Protein AF-A0A946MD04-F1 (afdb_monomer_lite)

pLDDT: mean 77.01, std 16.67, range [35.53, 94.94]

Structure (mmCIF, N/CA/C/O backbone):
data_AF-A0A946MD04-F1
#
_entry.id   AF-A0A946MD04-F1
#
loop_
_atom_site.group_PDB
_atom_site.id
_atom_site.type_symbol
_atom_site.label_atom_id
_atom_site.label_alt_id
_atom_site.label_comp_id
_atom_site.label_asym_id
_atom_site.label_entity_id
_atom_site.label_seq_id
_atom_site.pdbx_PDB_ins_code
_atom_site.Cartn_x
_atom_site.Cartn_y
_atom_site.Cartn_z
_atom_site.occupancy
_atom_site.B_iso_or_equiv
_atom_site.auth_seq_id
_atom_site.auth_comp_id
_atom_site.auth_asym_id
_atom_site.auth_atom_id
_atom_site.pdbx_PDB_model_num
ATOM 1 N N . MET A 1 1 ? -9.781 4.829 -4.320 1.00 91.50 1 MET A N 1
ATOM 2 C CA . MET A 1 1 ? -8.552 4.017 -4.472 1.00 91.50 1 MET A CA 1
ATOM 3 C C . MET A 1 1 ? -7.367 4.916 -4.214 1.00 91.50 1 MET A C 1
ATOM 5 O O . MET A 1 1 ? -7.350 6.027 -4.732 1.00 91.50 1 MET A O 1
ATOM 9 N N . PHE A 1 2 ? -6.406 4.435 -3.431 1.00 93.88 2 PHE A N 1
ATOM 10 C CA . PHE A 1 2 ? -5.186 5.166 -3.114 1.00 93.88 2 PHE A CA 1
ATOM 11 C C . PHE A 1 2 ? -3.958 4.388 -3.583 1.00 93.88 2 PHE A C 1
ATOM 13 O O . PHE A 1 2 ? -3.927 3.159 -3.481 1.00 93.88 2 PHE A O 1
ATOM 20 N N . ILE A 1 3 ? -2.946 5.105 -4.059 1.00 93.31 3 ILE A N 1
ATOM 21 C CA . ILE A 1 3 ? -1.605 4.582 -4.327 1.00 93.31 3 ILE A CA 1
ATOM 22 C C . ILE A 1 3 ? -0.626 5.443 -3.543 1.00 93.31 3 ILE A C 1
ATOM 24 O O . ILE A 1 3 ? -0.678 6.661 -3.644 1.00 93.31 3 ILE A O 1
ATOM 28 N N . ASP A 1 4 ? 0.236 4.818 -2.744 1.00 92.75 4 ASP A N 1
ATOM 29 C CA . ASP A 1 4 ? 1.242 5.503 -1.921 1.00 92.75 4 ASP A CA 1
ATOM 30 C C . ASP A 1 4 ? 0.645 6.643 -1.070 1.00 92.75 4 ASP A C 1
ATOM 32 O O . ASP A 1 4 ? 1.212 7.720 -0.947 1.00 92.75 4 ASP A O 1
ATOM 36 N N . ASP A 1 5 ? -0.532 6.385 -0.487 1.00 93.19 5 ASP A N 1
ATOM 37 C CA . ASP A 1 5 ? -1.333 7.334 0.311 1.00 93.19 5 ASP A CA 1
ATOM 38 C C . ASP A 1 5 ? -1.931 8.523 -0.461 1.00 93.19 5 ASP A C 1
ATOM 40 O O . ASP A 1 5 ? -2.598 9.365 0.137 1.00 93.19 5 ASP A O 1
ATOM 44 N N . GLN A 1 6 ? -1.791 8.557 -1.786 1.00 93.56 6 GLN A N 1
ATOM 45 C CA . GLN A 1 6 ? -2.436 9.538 -2.651 1.00 93.56 6 GLN A CA 1
ATOM 46 C C . GLN A 1 6 ? -3.729 8.985 -3.257 1.00 93.56 6 GLN A C 1
ATOM 48 O O . GLN A 1 6 ? -3.761 7.858 -3.753 1.00 93.56 6 GLN A O 1
ATOM 53 N N . GLU A 1 7 ? -4.803 9.779 -3.239 1.00 94.38 7 GLU A N 1
ATOM 54 C CA . GLU A 1 7 ? -6.069 9.422 -3.882 1.00 94.38 7 GLU A CA 1
ATOM 55 C C . GLU A 1 7 ? -5.938 9.473 -5.408 1.00 94.38 7 GLU A C 1
ATOM 57 O O . GLU A 1 7 ? -5.517 10.480 -5.972 1.00 94.38 7 GLU A O 1
ATOM 62 N N . ILE A 1 8 ? -6.304 8.373 -6.066 1.00 93.88 8 ILE A N 1
ATOM 63 C CA . ILE A 1 8 ? -6.261 8.243 -7.529 1.00 93.88 8 ILE A CA 1
ATOM 64 C C . ILE A 1 8 ? -7.665 8.329 -8.134 1.00 93.88 8 ILE A C 1
ATOM 66 O O . ILE A 1 8 ? -7.841 8.928 -9.188 1.00 93.88 8 ILE A O 1
ATOM 70 N N . GLY A 1 9 ? -8.670 7.727 -7.484 1.00 93.44 9 GLY A N 1
ATOM 71 C CA . GLY A 1 9 ? -10.058 7.753 -7.960 1.00 93.44 9 GLY A CA 1
ATOM 72 C C . GLY A 1 9 ? -10.855 6.478 -7.677 1.00 93.44 9 GLY A C 1
ATOM 73 O O . GLY A 1 9 ? -10.540 5.715 -6.757 1.00 93.44 9 GLY A O 1
ATOM 74 N N . VAL A 1 10 ? -11.908 6.248 -8.465 1.00 94.12 10 VAL A N 1
ATOM 75 C CA . VAL A 1 10 ? -12.820 5.094 -8.352 1.00 94.12 10 VAL A CA 1
ATOM 76 C C . VAL A 1 10 ? -12.459 4.034 -9.393 1.00 94.12 10 VAL A C 1
ATOM 78 O O . VAL A 1 10 ? -12.218 4.357 -10.547 1.00 94.12 10 VAL A O 1
ATOM 81 N N . THR A 1 11 ? -12.417 2.764 -8.991 1.00 91.69 11 THR A N 1
ATOM 82 C CA . THR A 1 11 ? -12.129 1.633 -9.890 1.00 91.69 11 THR A CA 1
ATOM 83 C C . THR A 1 11 ? -13.293 1.349 -10.856 1.00 91.69 11 THR A C 1
ATOM 85 O O . THR A 1 11 ? -14.438 1.393 -10.397 1.00 91.69 11 THR A O 1
ATOM 88 N N . PRO A 1 12 ? -13.039 0.939 -12.116 1.00 94.31 12 PRO A N 1
ATOM 89 C CA . PRO A 1 12 ? -11.724 0.737 -12.733 1.00 94.31 12 PRO A CA 1
ATOM 90 C C . PRO A 1 12 ? -11.011 2.068 -13.013 1.00 94.31 12 PRO A C 1
ATOM 92 O O . PRO A 1 12 ? -11.621 3.011 -13.502 1.00 94.31 12 PRO A O 1
ATOM 95 N N . VAL A 1 13 ? -9.717 2.139 -12.690 1.00 92.81 13 VAL A N 1
ATOM 96 C CA . VAL A 1 13 ? -8.891 3.338 -12.892 1.00 92.81 13 VAL A CA 1
ATOM 97 C C . VAL A 1 13 ? -7.507 2.942 -13.384 1.00 92.81 13 VAL A C 1
ATOM 99 O O . VAL A 1 13 ? -6.940 1.951 -12.921 1.00 92.81 13 VAL A O 1
ATOM 102 N N . SER A 1 14 ? -6.967 3.741 -14.298 1.00 92.19 14 SER A N 1
ATOM 103 C CA . SER A 1 14 ? -5.620 3.592 -14.842 1.00 92.19 14 SER A CA 1
ATOM 104 C C . SER A 1 14 ? -4.790 4.805 -14.445 1.00 92.19 14 SER A C 1
ATOM 106 O O . SER A 1 14 ? -5.274 5.933 -14.499 1.00 92.19 14 SER A O 1
ATOM 108 N N . THR A 1 15 ? -3.540 4.584 -14.048 1.00 90.25 15 THR A N 1
ATOM 109 C CA . THR A 1 15 ? -2.603 5.669 -13.747 1.00 90.25 15 THR A CA 1
ATOM 110 C C . THR A 1 15 ? -1.212 5.327 -14.257 1.00 90.25 15 THR A C 1
ATOM 112 O O . THR A 1 15 ? -0.786 4.171 -14.204 1.00 90.25 15 THR A O 1
ATOM 115 N N . SER A 1 16 ? -0.512 6.333 -14.771 1.00 89.38 16 SER A N 1
ATOM 116 C CA . SER A 1 16 ? 0.871 6.203 -15.219 1.00 89.38 16 SER A CA 1
ATOM 117 C C . SER A 1 16 ? 1.825 6.178 -14.027 1.00 89.38 16 SER A C 1
ATOM 119 O O . SER A 1 16 ? 1.646 6.925 -13.065 1.00 89.38 16 SER A O 1
ATOM 121 N N . PHE A 1 17 ? 2.892 5.389 -14.119 1.00 83.31 17 PHE A N 1
ATOM 122 C CA . PHE A 1 17 ? 4.006 5.425 -13.177 1.00 83.31 17 PHE A CA 1
ATOM 123 C C . PHE A 1 17 ? 5.322 5.551 -13.948 1.00 83.31 17 PHE A C 1
ATOM 125 O O . PHE A 1 17 ? 5.456 5.013 -15.041 1.00 83.31 17 PHE A O 1
ATOM 132 N N . ILE A 1 18 ? 6.288 6.271 -13.375 1.00 82.19 18 ILE A N 1
ATOM 133 C CA . ILE A 1 18 ? 7.617 6.461 -13.982 1.00 82.19 18 ILE A CA 1
ATOM 134 C C . ILE A 1 18 ? 8.617 5.464 -13.389 1.00 82.19 18 ILE A C 1
ATOM 136 O O . ILE A 1 18 ? 9.387 4.835 -14.104 1.00 82.19 18 ILE A O 1
ATOM 140 N N . TYR A 1 19 ? 8.591 5.297 -12.066 1.00 83.19 19 TYR A N 1
ATOM 141 C CA . TYR A 1 19 ? 9.578 4.491 -11.352 1.00 83.19 19 TYR A CA 1
ATOM 142 C C . TYR A 1 19 ? 9.042 3.110 -10.984 1.00 83.19 19 TYR A C 1
ATOM 144 O O . TYR A 1 19 ? 8.006 2.999 -10.311 1.00 83.19 19 TYR A O 1
ATOM 152 N N . TYR A 1 20 ? 9.805 2.088 -11.379 1.00 87.81 20 TYR A N 1
ATOM 153 C CA . TYR A 1 20 ? 9.663 0.705 -10.933 1.00 87.81 20 TYR A CA 1
ATOM 154 C C . TYR A 1 20 ? 9.979 0.571 -9.442 1.00 87.81 20 TYR A C 1
ATOM 156 O O . TYR A 1 20 ? 10.793 1.307 -8.888 1.00 87.81 20 TYR A O 1
ATOM 164 N N . GLY A 1 21 ? 9.327 -0.384 -8.784 1.00 90.38 21 GLY A N 1
A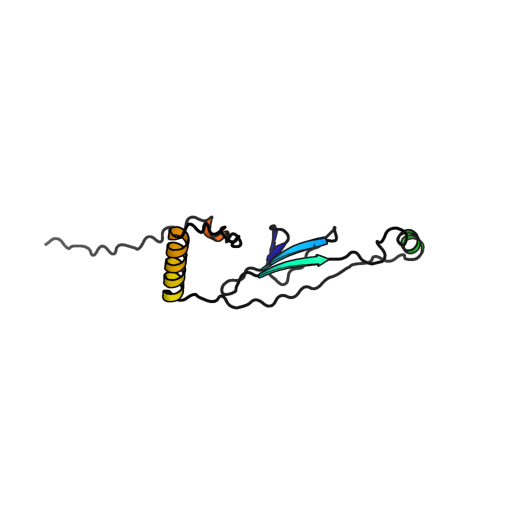TOM 165 C CA . GLY A 1 21 ? 9.457 -0.591 -7.347 1.00 90.38 21 GLY A CA 1
ATOM 166 C C . GLY A 1 21 ? 8.184 -1.123 -6.703 1.00 90.38 21 GLY A C 1
ATOM 167 O O . GLY A 1 21 ? 7.237 -1.534 -7.377 1.00 90.38 21 GLY A O 1
ATOM 168 N N . THR A 1 22 ? 8.175 -1.138 -5.374 1.00 93.75 22 THR A N 1
ATOM 169 C CA . THR A 1 22 ? 7.020 -1.566 -4.579 1.00 93.75 22 THR A CA 1
ATOM 170 C C . THR A 1 22 ? 6.115 -0.380 -4.289 1.00 93.75 22 THR A C 1
ATOM 172 O O . THR A 1 22 ? 6.554 0.604 -3.705 1.00 93.75 22 THR A O 1
ATOM 175 N N . ARG A 1 23 ? 4.846 -0.496 -4.677 1.00 93.00 23 ARG A N 1
ATOM 176 C CA . ARG A 1 23 ? 3.803 0.511 -4.473 1.00 93.00 23 ARG A CA 1
ATOM 177 C C . ARG A 1 23 ? 2.773 -0.004 -3.480 1.00 93.00 23 ARG A C 1
ATOM 179 O O . ARG A 1 23 ? 2.412 -1.185 -3.515 1.00 93.00 23 ARG A O 1
ATOM 186 N N . LYS A 1 24 ? 2.277 0.876 -2.614 1.00 94.25 24 LYS A N 1
ATOM 187 C CA . LYS A 1 24 ? 1.201 0.564 -1.670 1.00 94.25 24 LYS A CA 1
ATOM 188 C C . LYS A 1 24 ? -0.140 0.915 -2.295 1.00 94.25 24 LYS A C 1
ATOM 190 O O . LYS A 1 24 ? -0.467 2.086 -2.435 1.00 94.25 24 LYS A O 1
ATOM 195 N N . ILE A 1 25 ? -0.931 -0.097 -2.621 1.00 94.31 25 ILE A N 1
ATOM 196 C CA . ILE A 1 25 ? -2.264 0.060 -3.201 1.00 94.31 25 ILE A CA 1
ATOM 197 C C . ILE A 1 25 ? -3.299 -0.157 -2.098 1.00 94.31 25 ILE A C 1
ATOM 199 O O . ILE A 1 25 ? -3.261 -1.176 -1.409 1.00 94.31 25 ILE A O 1
ATOM 203 N N . GLN A 1 26 ? -4.217 0.794 -1.928 1.00 94.94 26 GLN A N 1
ATOM 204 C CA . GLN A 1 26 ? -5.305 0.707 -0.954 1.00 94.94 26 GLN A CA 1
ATOM 205 C C . GLN A 1 26 ? -6.661 0.875 -1.640 1.00 94.94 26 GLN A C 1
ATOM 207 O O . GLN A 1 26 ? -6.911 1.854 -2.353 1.00 94.94 26 GLN A O 1
ATOM 212 N N . LEU A 1 27 ? -7.559 -0.075 -1.395 1.00 94.50 27 LEU A N 1
ATOM 213 C CA . LEU A 1 27 ? -8.934 -0.051 -1.874 1.00 94.50 27 LEU A CA 1
ATOM 214 C C . LEU A 1 27 ? -9.880 0.093 -0.689 1.00 94.50 27 LEU A C 1
ATOM 216 O O . LEU A 1 27 ? -9.823 -0.678 0.267 1.00 94.50 27 LEU A O 1
ATOM 220 N N . VAL A 1 28 ? -10.766 1.080 -0.790 1.00 93.62 28 VAL A N 1
ATOM 221 C CA . VAL A 1 28 ? -11.808 1.372 0.192 1.00 93.62 28 VAL A CA 1
ATOM 222 C C . VAL A 1 28 ? -13.138 1.339 -0.544 1.00 93.62 28 VAL A C 1
ATOM 224 O O . VAL A 1 28 ? -13.282 1.982 -1.585 1.00 93.62 28 VAL A O 1
ATOM 227 N N . LYS A 1 29 ? -14.086 0.567 -0.017 1.00 92.25 29 LYS A N 1
ATOM 228 C CA . LYS A 1 29 ? -15.454 0.471 -0.522 1.00 92.25 29 LYS A CA 1
ATOM 229 C C . LYS A 1 29 ? -16.399 0.236 0.651 1.00 92.25 29 LYS A C 1
ATOM 231 O O . LYS A 1 29 ? -16.125 -0.611 1.499 1.00 92.25 29 LYS A O 1
ATOM 236 N N . ASP A 1 30 ? -17.516 0.951 0.674 1.00 90.62 30 ASP A N 1
ATOM 237 C CA . ASP A 1 30 ? -18.513 0.809 1.733 1.00 90.62 30 ASP A CA 1
ATOM 238 C C . ASP A 1 30 ? -19.097 -0.607 1.781 1.00 90.62 30 ASP A C 1
ATOM 240 O O . ASP A 1 30 ? -19.420 -1.201 0.751 1.00 90.62 30 ASP A O 1
ATOM 244 N N . GLY A 1 31 ? -19.217 -1.155 2.993 1.00 90.38 31 GLY A N 1
ATOM 245 C CA . GLY A 1 31 ? -19.687 -2.526 3.219 1.00 90.38 31 GLY A CA 1
ATOM 246 C C . GLY A 1 31 ? -18.644 -3.615 2.943 1.00 90.38 31 GLY A C 1
ATOM 247 O O . GLY A 1 31 ? -18.963 -4.795 3.071 1.00 90.38 31 GLY A O 1
ATOM 248 N N . TYR A 1 32 ? -17.405 -3.245 2.612 1.00 93.06 32 TYR A N 1
ATOM 249 C CA . TYR A 1 32 ? -16.286 -4.165 2.411 1.00 93.06 32 TYR A CA 1
ATOM 250 C C . TYR A 1 32 ? -15.123 -3.831 3.348 1.00 93.06 32 TYR A C 1
ATOM 252 O O . TYR A 1 32 ? -14.996 -2.714 3.850 1.00 93.06 32 TYR A O 1
ATOM 260 N N . GLU A 1 33 ? -14.272 -4.817 3.605 1.00 90.50 33 GLU A N 1
ATOM 261 C CA . GLU A 1 33 ? -13.013 -4.615 4.312 1.00 90.50 33 GLU A CA 1
ATOM 262 C C . GLU A 1 33 ? -12.034 -3.827 3.432 1.00 90.50 33 GLU A C 1
ATOM 264 O O . GLU A 1 33 ? -11.905 -4.083 2.231 1.00 90.50 33 GLU A O 1
ATOM 269 N N . THR A 1 34 ? -11.332 -2.866 4.036 1.00 92.25 34 THR A N 1
ATOM 270 C CA . THR A 1 34 ? -10.250 -2.138 3.366 1.00 92.25 34 THR A CA 1
ATOM 271 C C . THR A 1 34 ? -9.123 -3.102 3.028 1.00 92.25 34 THR A C 1
ATOM 273 O O . THR A 1 34 ? -8.594 -3.784 3.906 1.00 92.25 34 THR A O 1
ATOM 276 N N . VAL A 1 35 ? -8.719 -3.117 1.762 1.00 93.12 35 VAL A N 1
ATOM 277 C CA . VAL A 1 35 ? -7.630 -3.965 1.277 1.00 93.12 35 VAL A CA 1
ATOM 278 C C . VAL A 1 35 ? -6.402 -3.099 1.024 1.00 93.12 35 VAL A C 1
ATOM 280 O O . VAL A 1 35 ? -6.448 -2.199 0.189 1.00 93.12 35 VAL A O 1
ATOM 283 N N . THR A 1 36 ? -5.304 -3.400 1.720 1.00 94.31 36 THR A N 1
ATOM 284 C CA . THR A 1 36 ? -3.993 -2.759 1.534 1.00 94.31 36 THR A CA 1
ATOM 285 C C . THR A 1 36 ? -2.990 -3.797 1.053 1.00 94.31 36 THR A C 1
ATOM 287 O O . THR A 1 36 ? -2.683 -4.743 1.776 1.00 94.31 36 THR A O 1
ATOM 290 N N . VAL A 1 37 ? -2.464 -3.621 -0.159 1.00 93.31 37 VAL A N 1
ATOM 291 C CA . VAL A 1 37 ? -1.511 -4.548 -0.784 1.00 93.31 37 VAL A CA 1
ATOM 292 C C . VAL A 1 37 ? -0.251 -3.804 -1.200 1.00 93.31 37 VAL A C 1
ATOM 294 O O . VAL A 1 37 ? -0.313 -2.735 -1.802 1.00 93.31 37 VAL A O 1
ATOM 297 N N . LEU A 1 38 ? 0.904 -4.402 -0.915 1.00 94.12 38 LEU A N 1
ATOM 298 C CA . LEU A 1 38 ? 2.184 -3.981 -1.473 1.00 94.12 38 LEU A CA 1
ATOM 299 C C . LEU A 1 38 ? 2.427 -4.753 -2.772 1.00 94.12 38 LEU A C 1
ATOM 301 O O . LEU A 1 38 ? 2.547 -5.978 -2.756 1.00 94.12 38 LEU A O 1
ATOM 305 N N . ARG A 1 39 ? 2.476 -4.047 -3.903 1.00 92.12 39 ARG A N 1
ATOM 306 C CA . ARG A 1 39 ? 2.703 -4.647 -5.223 1.00 92.12 39 ARG A CA 1
ATOM 307 C C . ARG A 1 39 ? 4.029 -4.166 -5.794 1.00 92.12 39 ARG A C 1
ATOM 309 O O . ARG A 1 39 ? 4.236 -2.967 -5.940 1.00 92.12 39 ARG A O 1
ATOM 316 N N . THR A 1 40 ? 4.909 -5.101 -6.142 1.00 91.75 40 THR A N 1
ATOM 317 C CA . THR A 1 40 ? 6.198 -4.795 -6.775 1.00 91.75 40 THR A CA 1
ATOM 318 C C . THR A 1 40 ? 6.089 -4.846 -8.295 1.00 91.75 40 THR A C 1
ATOM 320 O O . THR A 1 40 ? 5.781 -5.888 -8.875 1.00 91.75 40 THR A O 1
ATOM 323 N N . PHE A 1 41 ? 6.393 -3.725 -8.940 1.00 89.56 41 PHE A N 1
ATOM 324 C CA . PHE A 1 41 ? 6.530 -3.593 -10.384 1.00 89.56 41 PHE A CA 1
ATOM 325 C C . PHE A 1 41 ? 8.016 -3.647 -10.740 1.00 89.56 41 PHE A C 1
ATOM 327 O O . PHE A 1 41 ? 8.752 -2.705 -10.465 1.00 89.56 41 PHE A O 1
ATOM 334 N N . LYS A 1 42 ? 8.471 -4.774 -11.296 1.00 87.12 42 LYS A N 1
ATOM 335 C CA . LYS A 1 42 ? 9.869 -4.960 -11.727 1.00 87.12 42 LYS A CA 1
ATOM 336 C C . LYS A 1 42 ? 10.126 -4.265 -13.067 1.00 87.12 42 LYS A C 1
ATOM 338 O O . LYS A 1 42 ? 9.234 -4.352 -13.911 1.00 87.12 42 LYS A O 1
ATOM 343 N N . PRO A 1 43 ? 11.306 -3.660 -13.287 1.00 84.12 43 PRO A N 1
ATOM 344 C CA . PRO A 1 43 ? 11.654 -3.102 -14.587 1.00 84.12 43 PRO A CA 1
ATOM 345 C C . PRO A 1 43 ? 11.669 -4.193 -15.664 1.00 84.12 43 PRO A C 1
ATOM 347 O O . PRO A 1 43 ? 11.953 -5.358 -15.352 1.00 84.12 43 PRO A O 1
ATOM 350 N N . PRO A 1 44 ? 11.354 -3.841 -16.917 1.00 80.31 44 PRO A N 1
ATOM 351 C CA . PRO A 1 44 ? 11.533 -4.730 -18.044 1.00 80.31 44 PRO A CA 1
ATOM 352 C C . PRO A 1 44 ? 13.015 -5.077 -18.212 1.00 80.31 44 PRO A C 1
ATOM 354 O O . PRO A 1 44 ? 13.906 -4.302 -17.866 1.00 80.31 44 PRO A O 1
ATOM 357 N N . TRP A 1 45 ? 13.274 -6.262 -18.760 1.00 76.06 45 TRP A N 1
ATOM 358 C CA . TRP A 1 45 ? 14.624 -6.811 -18.900 1.00 76.06 45 TRP A CA 1
ATOM 359 C C . TRP A 1 45 ? 15.550 -5.935 -19.761 1.00 76.06 45 TRP A C 1
ATOM 361 O O . TRP A 1 45 ? 16.753 -5.920 -19.526 1.00 76.06 45 TRP A O 1
ATOM 371 N N . TYR A 1 46 ? 15.002 -5.181 -20.720 1.00 71.31 46 TYR A N 1
ATOM 372 C CA . TYR A 1 46 ? 15.775 -4.317 -21.618 1.00 71.31 46 TYR A CA 1
ATOM 373 C C . TYR A 1 46 ? 16.307 -3.040 -20.948 1.00 71.31 46 TYR A C 1
ATOM 375 O O . TYR A 1 46 ? 17.233 -2.438 -21.464 1.00 71.31 46 TYR A O 1
ATOM 383 N N . GLN A 1 47 ? 15.784 -2.651 -19.779 1.00 72.31 47 GLN A N 1
ATOM 384 C CA . GLN A 1 47 ? 16.285 -1.503 -19.003 1.00 72.31 47 GLN A CA 1
ATOM 385 C C . GLN A 1 47 ? 17.399 -1.881 -18.013 1.00 72.31 47 GLN A C 1
ATOM 387 O O . GLN A 1 47 ? 17.763 -1.096 -17.137 1.00 72.31 47 GLN A O 1
ATOM 392 N N . TRP A 1 48 ? 17.914 -3.111 -18.075 1.00 73.94 48 TRP A N 1
ATOM 393 C CA . TRP A 1 48 ? 19.039 -3.518 -17.237 1.00 73.94 48 TRP A CA 1
ATOM 394 C C . TRP A 1 48 ? 20.352 -2.968 -17.800 1.00 73.94 48 TRP A C 1
ATOM 396 O O . TRP A 1 48 ? 20.614 -3.055 -19.002 1.00 73.94 48 TRP A O 1
ATOM 406 N N . ALA A 1 49 ? 21.198 -2.434 -16.913 1.00 65.31 49 ALA A N 1
ATOM 407 C CA . ALA A 1 49 ? 22.488 -1.855 -17.279 1.00 65.31 49 ALA A CA 1
ATOM 408 C C . ALA A 1 49 ? 23.321 -2.835 -18.130 1.00 65.31 49 ALA A C 1
ATOM 410 O O . ALA A 1 49 ? 23.553 -3.976 -17.728 1.00 65.31 49 ALA A O 1
ATOM 411 N N . GLY A 1 50 ? 23.755 -2.380 -19.310 1.00 67.44 50 GLY A N 1
ATOM 412 C CA . GLY A 1 50 ? 24.542 -3.153 -20.278 1.00 67.44 50 GLY A CA 1
ATOM 413 C C . GLY A 1 50 ? 23.758 -3.674 -21.491 1.00 67.44 50 GLY A C 1
ATOM 414 O O . GLY A 1 50 ? 24.326 -3.720 -22.578 1.00 67.44 50 GLY A O 1
ATOM 415 N N . LEU A 1 51 ? 22.465 -4.001 -21.352 1.00 65.00 51 LEU A N 1
ATOM 416 C CA . LEU A 1 51 ? 21.611 -4.419 -22.484 1.00 65.00 51 LEU A CA 1
ATOM 417 C C . LEU A 1 51 ? 20.985 -3.229 -23.232 1.00 65.00 51 LEU A C 1
ATOM 419 O O . LEU A 1 51 ? 20.672 -3.351 -24.416 1.00 65.00 51 LEU A O 1
ATOM 423 N N . ASP A 1 52 ? 20.885 -2.083 -22.556 1.00 61.59 52 ASP A N 1
ATOM 424 C CA . ASP A 1 52 ? 20.314 -0.823 -23.057 1.00 61.59 52 ASP A CA 1
ATOM 425 C C . ASP A 1 52 ? 21.009 -0.317 -24.345 1.00 61.59 52 ASP A C 1
ATOM 427 O O . ASP A 1 52 ? 20.361 0.081 -25.313 1.00 61.59 52 ASP A O 1
ATOM 431 N N . PHE A 1 53 ? 22.340 -0.482 -24.433 1.00 64.12 53 PHE A N 1
ATOM 432 C CA . PHE A 1 53 ? 23.151 -0.108 -25.607 1.00 64.12 53 PHE A CA 1
ATOM 433 C C . PHE A 1 53 ? 22.781 -0.866 -26.892 1.00 64.12 53 PHE A C 1
ATOM 435 O O . PHE A 1 53 ? 22.974 -0.356 -27.996 1.00 64.12 53 PHE A O 1
ATOM 442 N N . ILE A 1 54 ? 22.288 -2.103 -26.772 1.00 63.97 54 ILE A N 1
ATOM 443 C CA . ILE A 1 54 ? 21.918 -2.932 -27.926 1.00 63.97 54 ILE A CA 1
ATOM 444 C C . ILE A 1 54 ? 20.506 -2.567 -28.398 1.00 63.97 54 ILE A C 1
ATOM 446 O O . ILE A 1 54 ? 20.245 -2.527 -29.600 1.00 63.97 54 ILE A O 1
ATOM 450 N N . THR A 1 55 ? 19.595 -2.270 -27.470 1.00 62.59 55 THR A N 1
ATOM 451 C CA . THR A 1 55 ? 18.195 -1.975 -27.789 1.00 62.59 55 THR A CA 1
ATOM 452 C C . THR A 1 55 ? 17.997 -0.600 -28.414 1.00 62.59 55 THR A C 1
ATOM 454 O O . THR A 1 55 ? 17.242 -0.508 -29.382 1.00 62.59 55 THR A O 1
ATOM 457 N N . GLU A 1 56 ? 18.707 0.434 -27.947 1.00 63.22 56 GLU A N 1
ATOM 458 C CA . GLU A 1 56 ? 18.626 1.787 -28.528 1.00 63.22 56 GLU A CA 1
ATOM 459 C C . GLU A 1 56 ? 19.062 1.825 -30.000 1.00 63.22 56 GLU A C 1
ATOM 461 O O . GLU A 1 56 ? 18.528 2.599 -30.794 1.00 63.22 56 GLU A O 1
ATOM 466 N N . ASN A 1 57 ? 20.008 0.963 -30.384 1.00 65.88 57 ASN A N 1
ATOM 467 C CA . ASN A 1 57 ? 20.579 0.969 -31.729 1.00 65.88 57 ASN A CA 1
ATOM 468 C C . ASN A 1 57 ? 19.835 0.045 -32.715 1.00 65.88 57 ASN A C 1
ATOM 470 O O . ASN A 1 57 ? 19.933 0.222 -33.927 1.00 65.88 57 ASN A O 1
ATOM 474 N N . LEU A 1 58 ? 19.085 -0.948 -32.217 1.00 66.69 58 LEU A N 1
ATOM 475 C CA . LEU A 1 58 ? 18.398 -1.946 -33.052 1.00 66.69 58 LEU A CA 1
ATOM 476 C C . LEU A 1 58 ? 16.878 -1.773 -33.119 1.00 66.69 58 LEU A C 1
ATOM 478 O O . LEU A 1 58 ? 16.258 -2.317 -34.034 1.00 66.69 58 LEU A O 1
ATOM 482 N N . VAL A 1 59 ? 16.254 -1.044 -32.188 1.00 62.69 59 VAL A N 1
ATOM 483 C CA . VAL A 1 59 ? 14.790 -0.981 -32.101 1.00 62.69 59 VAL A CA 1
ATOM 484 C C . VAL A 1 59 ? 14.275 0.456 -32.129 1.00 62.69 59 VAL A C 1
ATOM 486 O O . VAL A 1 59 ? 14.467 1.233 -31.205 1.00 62.69 59 VAL A O 1
ATOM 489 N N . ARG A 1 60 ? 13.532 0.789 -33.192 1.00 58.91 60 ARG A N 1
ATOM 490 C CA . ARG A 1 60 ? 12.926 2.114 -33.439 1.00 58.91 60 ARG A CA 1
ATOM 491 C C . ARG A 1 60 ? 11.510 2.276 -32.850 1.00 58.91 60 ARG A C 1
ATOM 493 O O . ARG A 1 60 ? 10.761 3.130 -33.315 1.00 58.91 60 ARG A O 1
ATOM 500 N N . SER A 1 61 ? 11.102 1.417 -31.912 1.00 62.22 61 SER A N 1
ATOM 501 C CA . SER A 1 61 ? 9.711 1.311 -31.436 1.00 62.22 61 SER A CA 1
ATOM 502 C C . SER A 1 61 ? 9.533 1.864 -30.022 1.00 62.22 61 SER A C 1
ATOM 504 O O . SER A 1 61 ? 10.360 1.616 -29.151 1.00 62.22 61 SER A O 1
ATOM 506 N N . GLU A 1 62 ? 8.411 2.545 -29.768 1.00 66.75 62 GLU A N 1
ATOM 507 C CA . GLU A 1 62 ? 7.981 2.896 -28.410 1.00 66.75 62 GLU A CA 1
ATOM 508 C C . GLU A 1 62 ? 7.481 1.644 -27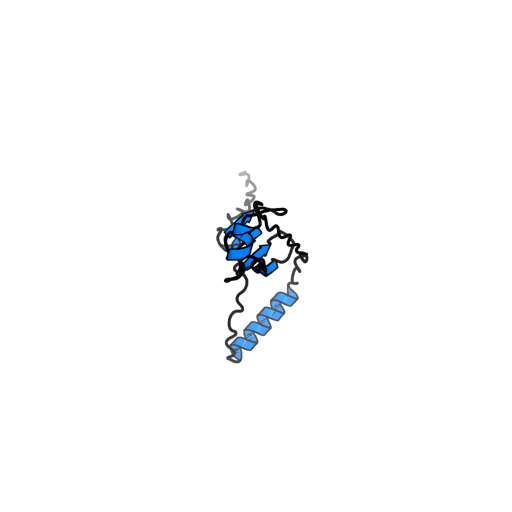.678 1.00 66.75 62 GLU A C 1
ATOM 510 O O . GLU A 1 62 ? 6.596 0.939 -28.167 1.00 66.75 62 GLU A O 1
ATOM 515 N N . PHE A 1 63 ? 8.025 1.374 -26.492 1.00 67.81 63 PHE A N 1
ATOM 516 C CA . PHE A 1 63 ? 7.555 0.300 -25.618 1.00 67.81 63 PHE A CA 1
ATOM 517 C C . PHE A 1 63 ? 6.669 0.875 -24.512 1.00 67.81 63 PHE A C 1
ATOM 519 O O . PHE A 1 63 ? 7.119 1.704 -23.720 1.00 67.81 63 PHE A O 1
ATOM 526 N N . ARG A 1 64 ? 5.415 0.416 -24.428 1.00 72.62 64 ARG A N 1
ATOM 527 C CA . ARG A 1 64 ? 4.495 0.739 -23.326 1.00 72.62 64 ARG A CA 1
ATOM 528 C C . ARG A 1 64 ? 4.295 -0.496 -22.452 1.00 72.62 64 ARG A C 1
ATOM 530 O O . ARG A 1 64 ? 3.880 -1.539 -22.945 1.00 72.62 64 ARG A O 1
ATOM 537 N N . ASP A 1 65 ? 4.614 -0.376 -21.166 1.00 78.81 65 ASP A N 1
ATOM 538 C CA . ASP A 1 65 ? 4.406 -1.430 -20.166 1.00 78.81 65 ASP A CA 1
ATOM 539 C C . ASP A 1 65 ? 3.077 -1.179 -19.442 1.00 78.81 65 ASP A C 1
ATOM 541 O O . ASP A 1 65 ? 2.968 -0.280 -18.606 1.00 78.81 65 ASP A O 1
ATOM 545 N N . GLU A 1 66 ? 2.055 -1.962 -19.788 1.00 82.94 66 GLU A N 1
ATOM 546 C CA . GLU A 1 66 ? 0.740 -1.920 -19.150 1.00 82.94 66 GLU A CA 1
ATOM 547 C C . GLU A 1 66 ? 0.575 -3.097 -18.190 1.00 82.94 66 GLU A C 1
ATOM 549 O O . GLU A 1 66 ? 0.830 -4.254 -18.530 1.00 82.94 66 GLU A O 1
ATOM 554 N N . ARG A 1 67 ? 0.125 -2.814 -16.961 1.00 86.00 67 ARG A N 1
ATOM 555 C CA . ARG A 1 67 ? -0.003 -3.833 -15.912 1.00 86.00 67 ARG A CA 1
ATOM 556 C C . ARG A 1 67 ? -1.365 -3.785 -15.256 1.00 86.00 67 ARG A C 1
ATOM 558 O O . ARG A 1 67 ? -1.688 -2.843 -14.537 1.00 86.00 67 ARG A O 1
ATOM 565 N N . LEU A 1 68 ? -2.124 -4.856 -15.457 1.00 88.75 68 LEU A N 1
ATOM 566 C CA . LEU A 1 68 ? -3.441 -5.024 -14.865 1.00 88.75 68 LEU A CA 1
ATOM 567 C C . LEU A 1 68 ? -3.315 -5.654 -13.472 1.00 88.75 68 LEU A C 1
ATOM 569 O O . LEU A 1 68 ? -2.593 -6.634 -13.270 1.00 88.75 68 LEU A O 1
ATOM 573 N N . VAL A 1 69 ? -3.999 -5.062 -12.492 1.00 89.75 69 VAL A N 1
ATOM 574 C CA . VAL A 1 69 ? -4.025 -5.553 -11.112 1.00 89.75 69 VAL A CA 1
ATOM 575 C C . VAL A 1 69 ? -5.471 -5.664 -10.649 1.00 89.75 69 VAL A C 1
ATOM 577 O O . VAL A 1 69 ? -6.180 -4.664 -10.568 1.00 89.75 69 VAL A O 1
ATOM 580 N N . GLU A 1 70 ? -5.893 -6.883 -10.323 1.00 92.62 70 GLU A N 1
ATOM 581 C CA . GLU A 1 70 ? -7.241 -7.175 -9.833 1.00 92.62 70 GLU A CA 1
ATOM 582 C C . GLU A 1 70 ? -7.228 -7.482 -8.338 1.00 92.62 70 GLU A C 1
ATOM 584 O O . GLU A 1 70 ? -6.330 -8.154 -7.825 1.00 92.62 70 GLU A O 1
ATOM 589 N N . PHE A 1 71 ? -8.266 -7.024 -7.640 1.00 90.12 71 PHE A N 1
ATOM 590 C CA . PHE A 1 71 ? -8.436 -7.242 -6.208 1.00 90.12 71 PHE A CA 1
ATOM 591 C C . PHE A 1 71 ? -9.831 -7.788 -5.917 1.00 90.12 71 PHE A C 1
ATOM 593 O O . PHE A 1 71 ? -10.831 -7.263 -6.407 1.00 90.12 71 PHE A O 1
ATOM 600 N N . LYS A 1 72 ? -9.907 -8.819 -5.070 1.00 92.62 72 LYS A N 1
ATOM 601 C CA . LYS A 1 72 ? -11.172 -9.340 -4.538 1.00 92.62 72 LYS A CA 1
ATOM 602 C C . LYS A 1 72 ? -11.408 -8.743 -3.154 1.00 92.62 72 LYS A C 1
ATOM 604 O O . LYS A 1 72 ? -10.644 -9.013 -2.233 1.00 92.62 72 LYS A O 1
ATOM 609 N N . LEU A 1 73 ? -12.452 -7.926 -3.020 1.00 91.81 73 LEU A N 1
ATOM 610 C CA . LEU A 1 73 ? -12.836 -7.336 -1.737 1.00 91.81 73 LEU A CA 1
ATOM 611 C C . LEU A 1 73 ? -13.695 -8.313 -0.934 1.00 91.81 73 LEU A C 1
ATOM 613 O O . LEU A 1 73 ? -14.606 -8.939 -1.477 1.00 91.81 73 LEU A O 1
ATOM 617 N N . MET A 1 74 ? -13.430 -8.404 0.367 1.00 92.75 74 MET A N 1
ATOM 618 C CA . MET A 1 74 ? -14.226 -9.211 1.291 1.00 92.75 74 MET A CA 1
ATOM 619 C C . MET A 1 74 ? -15.300 -8.342 1.958 1.00 92.75 74 MET A C 1
ATOM 621 O O . MET A 1 74 ? -15.004 -7.197 2.301 1.00 92.75 74 MET A O 1
ATOM 625 N N . PRO A 1 75 ? -16.540 -8.832 2.135 1.00 92.94 75 PRO A N 1
ATOM 626 C CA . PRO A 1 75 ? -17.575 -8.097 2.857 1.00 92.94 75 PRO A CA 1
ATOM 627 C C . PRO A 1 75 ? -17.145 -7.760 4.285 1.00 92.94 75 PRO A C 1
ATOM 629 O O . PRO A 1 75 ? -16.508 -8.571 4.959 1.00 92.94 75 PRO A O 1
ATOM 632 N N . LEU A 1 76 ? -17.533 -6.579 4.760 1.00 89.44 76 LEU A N 1
ATOM 633 C CA . LEU A 1 76 ? -17.214 -6.122 6.104 1.00 89.44 76 LEU A CA 1
ATOM 634 C C . LEU A 1 76 ? -17.916 -7.007 7.139 1.00 89.44 76 LEU A C 1
ATOM 636 O O . LEU A 1 76 ? -19.145 -7.056 7.211 1.00 89.44 76 LEU A O 1
ATOM 640 N N . ARG A 1 77 ? -17.137 -7.676 7.991 1.00 83.38 77 ARG A N 1
ATOM 641 C CA . ARG A 1 77 ? -17.686 -8.468 9.095 1.00 83.38 77 ARG A CA 1
ATOM 642 C C . ARG A 1 77 ? -18.095 -7.559 10.253 1.00 83.38 77 ARG A C 1
ATOM 644 O O . ARG A 1 77 ? -17.249 -7.095 11.020 1.00 83.38 77 ARG A O 1
ATOM 651 N N . LEU A 1 78 ? -19.401 -7.333 10.405 1.00 78.31 78 LEU A N 1
ATOM 652 C CA . LEU A 1 78 ? -19.961 -6.667 11.582 1.00 78.31 78 LEU A CA 1
ATOM 653 C C . LEU A 1 78 ? -19.709 -7.542 12.816 1.00 78.31 78 LEU A C 1
ATOM 655 O O . LEU A 1 78 ? -20.235 -8.647 12.927 1.00 78.31 78 LEU A O 1
ATOM 659 N N . LYS A 1 79 ? -18.868 -7.058 13.733 1.00 77.69 79 LYS A N 1
ATOM 660 C CA . LYS A 1 79 ? -18.601 -7.745 15.002 1.00 77.69 79 LYS A CA 1
ATOM 661 C C . LYS A 1 79 ? -19.808 -7.595 15.913 1.00 77.69 79 LYS A C 1
ATOM 663 O O . LYS A 1 79 ? -20.346 -6.497 16.046 1.00 77.69 79 LYS A O 1
ATOM 668 N N . THR A 1 80 ? -20.228 -8.684 16.545 1.00 84.19 80 THR A N 1
ATOM 669 C CA . THR A 1 80 ? -21.378 -8.643 17.457 1.00 84.19 80 THR A CA 1
ATOM 670 C C . THR A 1 80 ? -21.030 -7.870 18.735 1.00 84.19 80 THR A C 1
ATOM 672 O O . THR A 1 80 ? -19.869 -7.814 19.146 1.00 84.19 80 THR A O 1
ATOM 675 N N . ASN A 1 81 ? -22.033 -7.300 19.414 1.00 80.69 81 ASN A N 1
ATOM 676 C CA . ASN A 1 81 ? -21.818 -6.584 20.682 1.00 80.69 81 ASN A CA 1
ATOM 677 C C . ASN A 1 81 ? -21.090 -7.449 21.722 1.00 80.69 81 ASN A C 1
ATOM 679 O O . ASN A 1 81 ? -20.196 -6.965 22.414 1.00 80.69 81 ASN A O 1
ATOM 683 N N . LYS A 1 82 ? -21.419 -8.745 21.786 1.00 86.56 82 LYS A N 1
ATOM 684 C CA . LYS A 1 82 ? -20.751 -9.699 22.675 1.00 86.56 82 LYS A CA 1
ATOM 685 C C . LYS A 1 82 ? -19.255 -9.820 22.367 1.00 86.56 82 LYS A C 1
ATOM 687 O O . LYS A 1 82 ? -18.448 -9.710 23.282 1.00 86.56 82 LYS A O 1
ATOM 692 N N . GLU A 1 83 ? -18.871 -9.968 21.100 1.00 87.12 83 GLU A N 1
ATOM 693 C CA . GLU A 1 83 ? -17.456 -10.041 20.699 1.00 87.12 83 GLU A CA 1
ATOM 694 C C . GLU A 1 83 ? -16.675 -8.769 21.049 1.00 87.12 83 GLU A C 1
ATOM 696 O O . GLU A 1 83 ? -15.489 -8.829 21.388 1.00 87.12 83 GLU A O 1
ATOM 701 N N . LEU A 1 84 ? -17.323 -7.604 20.954 1.00 86.94 84 LEU A N 1
ATOM 702 C CA . LEU A 1 84 ? -16.717 -6.328 21.329 1.00 86.94 84 LEU A CA 1
ATOM 703 C C . LEU A 1 84 ? -16.486 -6.243 22.842 1.00 86.94 84 LEU A C 1
ATOM 705 O O . LEU A 1 84 ? -15.395 -5.859 23.268 1.00 86.94 84 LEU A O 1
ATOM 709 N N . VAL A 1 85 ? -17.474 -6.652 23.643 1.00 91.25 85 VAL A N 1
ATOM 710 C CA . VAL A 1 85 ? -17.370 -6.717 25.109 1.00 91.25 85 VAL A CA 1
ATOM 711 C C . VAL A 1 85 ? -16.294 -7.712 25.537 1.00 91.25 85 VAL A C 1
ATOM 713 O O . VAL A 1 85 ? -15.438 -7.373 26.355 1.00 91.25 85 VAL A O 1
ATOM 716 N N . ASP A 1 86 ? -16.280 -8.906 24.943 1.00 91.94 86 ASP A N 1
ATOM 717 C CA . ASP A 1 86 ? -15.297 -9.946 25.243 1.00 91.94 86 ASP A CA 1
ATOM 718 C C . ASP A 1 86 ? -13.874 -9.458 24.918 1.00 91.94 86 ASP A C 1
ATOM 720 O O . ASP A 1 86 ? -12.970 -9.585 25.749 1.00 91.94 86 ASP A O 1
ATOM 724 N N . ARG A 1 87 ? -13.671 -8.785 23.773 1.00 86.62 87 ARG A N 1
ATOM 725 C CA . ARG A 1 87 ? -12.378 -8.160 23.437 1.00 86.62 87 ARG A CA 1
ATOM 726 C C . ARG A 1 87 ? -11.990 -7.064 24.435 1.00 86.62 87 ARG A C 1
ATOM 728 O O . ARG A 1 87 ? -10.825 -6.986 24.824 1.00 86.62 87 ARG A O 1
ATOM 735 N N . GLY A 1 88 ? -12.939 -6.228 24.860 1.00 89.31 88 GLY A N 1
ATOM 736 C CA . GLY A 1 88 ? -12.702 -5.179 25.857 1.00 89.31 88 GLY A CA 1
ATOM 737 C C . GLY A 1 88 ? -12.290 -5.743 27.221 1.00 89.31 88 GLY A C 1
ATOM 738 O O . GLY A 1 88 ? -11.349 -5.249 27.846 1.00 89.31 88 GLY A O 1
ATOM 739 N N . ASN A 1 89 ? -12.935 -6.825 27.658 1.00 93.50 89 ASN A N 1
ATOM 740 C CA . ASN A 1 89 ? -12.592 -7.521 28.896 1.00 93.50 89 ASN A CA 1
ATOM 741 C C . ASN A 1 89 ? -11.208 -8.178 28.817 1.00 93.50 89 ASN A C 1
ATOM 743 O O . ASN A 1 89 ? -10.415 -8.026 29.748 1.00 93.50 89 ASN A O 1
ATOM 747 N N . GLN A 1 90 ? -10.879 -8.824 27.693 1.00 90.06 90 GLN A N 1
ATOM 748 C CA . GLN A 1 90 ? -9.539 -9.368 27.449 1.00 90.06 90 GLN A CA 1
ATOM 749 C C . GLN A 1 90 ? -8.465 -8.276 27.478 1.00 90.06 90 GLN A C 1
ATOM 751 O O . GLN A 1 90 ? -7.400 -8.479 28.056 1.00 90.06 90 GLN A O 1
ATOM 756 N N . LEU A 1 91 ? -8.728 -7.112 26.875 1.00 88.06 91 LEU A N 1
ATOM 757 C CA . LEU A 1 91 ? -7.802 -5.980 26.918 1.00 88.06 91 LEU A CA 1
ATOM 758 C C . LEU A 1 91 ? -7.583 -5.504 28.363 1.00 88.06 91 LEU A C 1
ATOM 760 O O . LEU A 1 91 ? -6.442 -5.347 28.790 1.00 88.06 91 LEU A O 1
ATOM 764 N N . ARG A 1 92 ? -8.661 -5.350 29.145 1.00 86.88 92 ARG A N 1
ATOM 765 C CA . ARG A 1 92 ? -8.589 -4.954 30.562 1.00 86.88 92 ARG A CA 1
ATOM 766 C C . ARG A 1 92 ? -7.780 -5.948 31.403 1.00 86.88 92 ARG A C 1
ATOM 768 O O . ARG A 1 92 ? -7.000 -5.526 32.253 1.00 86.88 92 ARG A O 1
ATOM 775 N N . GLN A 1 93 ? -7.960 -7.249 31.180 1.00 90.31 93 GLN A N 1
ATOM 776 C CA . GLN A 1 93 ? -7.203 -8.294 31.875 1.00 90.31 93 GLN A CA 1
ATOM 777 C C . GLN A 1 93 ? -5.706 -8.227 31.543 1.00 90.31 93 GLN A C 1
ATOM 779 O O . GLN A 1 93 ? -4.894 -8.235 32.464 1.00 90.31 93 GLN A O 1
ATOM 784 N N . ARG A 1 94 ? -5.342 -8.065 30.262 1.00 84.25 94 ARG A N 1
ATOM 785 C CA . ARG A 1 94 ? -3.935 -7.933 29.835 1.00 84.25 94 ARG A CA 1
ATOM 786 C C . ARG A 1 94 ? -3.247 -6.713 30.448 1.00 84.25 94 ARG A C 1
ATOM 788 O O . ARG A 1 94 ? -2.117 -6.827 30.912 1.00 84.25 94 ARG A O 1
ATOM 795 N N . VAL A 1 95 ? -3.943 -5.574 30.516 1.00 86.00 95 VAL A N 1
ATOM 796 C CA . VAL A 1 95 ? -3.421 -4.352 31.158 1.00 86.00 95 VAL A CA 1
ATOM 797 C C . VAL A 1 95 ? -3.166 -4.576 32.651 1.00 86.00 95 VAL A C 1
ATOM 799 O O . VAL A 1 95 ? -2.119 -4.184 33.154 1.00 86.00 95 VAL A O 1
ATOM 802 N N . ARG A 1 96 ? -4.076 -5.260 33.363 1.00 87.00 96 ARG A N 1
ATOM 803 C CA . ARG A 1 96 ? -3.883 -5.608 34.787 1.00 87.00 96 ARG A CA 1
ATOM 804 C C . ARG A 1 96 ? -2.702 -6.551 35.024 1.00 87.00 96 ARG A C 1
ATOM 806 O O . ARG A 1 96 ? -2.112 -6.511 36.094 1.00 87.00 96 ARG A O 1
ATOM 813 N N . GLN A 1 97 ? -2.367 -7.380 34.041 1.00 87.19 97 GLN A N 1
ATOM 814 C CA . GLN A 1 97 ? -1.225 -8.296 34.078 1.00 87.19 97 GLN A CA 1
ATOM 815 C C . GLN A 1 97 ? 0.103 -7.616 33.695 1.00 87.19 97 GLN A C 1
ATOM 817 O O . GLN A 1 97 ? 1.121 -8.292 33.594 1.00 87.19 97 GLN A O 1
ATOM 822 N N . GLY A 1 98 ? 0.112 -6.296 33.461 1.00 81.88 98 GLY A N 1
ATOM 823 C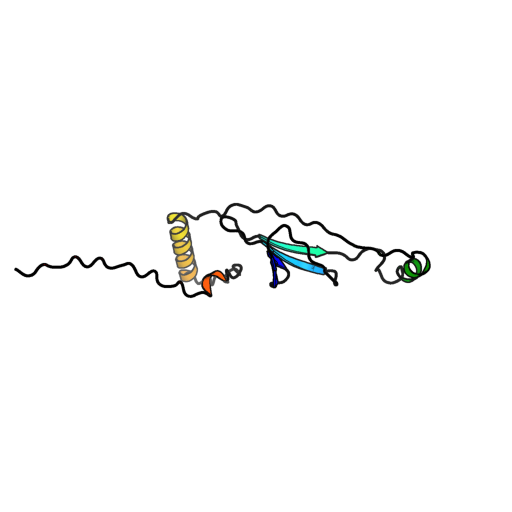 CA . GLY A 1 98 ? 1.319 -5.547 33.096 1.00 81.88 98 GLY A CA 1
ATOM 824 C C . GLY A 1 98 ? 1.790 -5.767 31.654 1.00 81.88 98 GLY A C 1
ATOM 825 O O . GLY A 1 98 ? 2.862 -5.297 31.282 1.00 81.88 98 GLY A O 1
ATOM 826 N N . ILE A 1 99 ? 0.999 -6.448 30.816 1.00 73.06 99 ILE A N 1
ATOM 827 C CA . ILE A 1 99 ? 1.330 -6.674 29.407 1.00 73.06 99 ILE A CA 1
ATOM 828 C C . ILE A 1 99 ? 0.925 -5.426 28.618 1.00 73.06 99 ILE A C 1
ATOM 830 O O . ILE A 1 99 ? -0.235 -5.261 28.225 1.00 73.06 99 ILE A O 1
ATOM 834 N N . VAL A 1 100 ? 1.888 -4.534 28.375 1.00 65.38 100 VAL A N 1
ATOM 835 C CA . VAL A 1 100 ? 1.718 -3.398 27.460 1.00 65.38 100 VAL A CA 1
ATOM 836 C C . VAL A 1 100 ? 1.566 -3.961 26.051 1.00 65.38 100 VAL A C 1
ATOM 838 O O . VAL A 1 100 ? 2.526 -4.381 25.412 1.00 65.38 100 VAL A O 1
ATOM 841 N N . THR A 1 101 ? 0.327 -4.015 25.570 1.00 61.28 101 THR A N 1
ATOM 842 C CA . THR A 1 101 ? 0.064 -4.379 24.178 1.00 61.28 101 THR A CA 1
ATOM 843 C C . THR A 1 101 ? 0.543 -3.215 23.317 1.00 61.28 101 THR A C 1
ATOM 845 O O . THR A 1 101 ? 0.017 -2.108 23.441 1.00 61.28 101 THR A O 1
ATOM 848 N N . THR A 1 102 ? 1.536 -3.435 22.455 1.00 58.53 102 THR A N 1
ATOM 849 C CA . THR A 1 102 ? 1.836 -2.490 21.377 1.00 58.53 102 THR A CA 1
ATOM 850 C C . THR A 1 102 ? 0.565 -2.343 20.546 1.00 58.53 102 THR A C 1
ATOM 852 O O . THR A 1 102 ? -0.029 -3.335 20.123 1.00 58.53 102 THR A O 1
ATOM 855 N N . VAL A 1 103 ? 0.066 -1.114 20.392 1.00 60.47 103 VAL A N 1
ATOM 856 C CA . VAL A 1 103 ? -1.135 -0.855 19.592 1.00 60.47 103 VAL A CA 1
ATOM 857 C C . VAL A 1 103 ? -0.847 -1.389 18.185 1.00 60.47 103 VAL A C 1
ATOM 859 O O . VAL A 1 103 ? 0.070 -0.870 17.545 1.00 60.47 103 VAL A O 1
ATOM 862 N N . PRO A 1 104 ? -1.556 -2.424 17.688 1.00 54.41 104 PRO A N 1
ATOM 863 C CA . PRO A 1 104 ? -1.371 -2.832 16.307 1.00 54.41 104 PRO A CA 1
ATOM 864 C C . PRO A 1 104 ? -1.741 -1.624 15.453 1.00 54.41 104 PRO A C 1
ATOM 866 O O . PRO A 1 104 ? -2.784 -1.008 15.694 1.00 54.41 104 PRO A O 1
ATOM 869 N N . VAL A 1 105 ? -0.872 -1.261 14.507 1.00 52.19 105 VAL A N 1
ATOM 870 C CA . VAL A 1 105 ? -1.128 -0.202 13.527 1.00 52.19 105 VAL A CA 1
ATOM 871 C C . VAL A 1 105 ? -2.388 -0.597 12.759 1.00 52.19 105 VAL A C 1
ATOM 873 O O . VAL A 1 105 ? -2.348 -1.338 11.782 1.00 52.19 105 VAL A O 1
ATOM 876 N N . GLN A 1 106 ? -3.539 -0.161 13.258 1.00 58.81 106 GLN A N 1
ATOM 877 C CA . GLN A 1 106 ? -4.787 -0.206 12.523 1.00 58.81 106 GLN A CA 1
ATOM 878 C C . GLN A 1 106 ? -4.617 0.797 11.380 1.00 58.81 106 GLN A C 1
ATOM 880 O O . GLN A 1 106 ? -4.150 1.912 11.650 1.00 58.81 106 GLN A O 1
ATOM 885 N N . PRO A 1 107 ? -4.944 0.444 10.122 1.00 49.25 107 PRO A N 1
ATOM 886 C CA . PRO A 1 107 ? -4.957 1.434 9.057 1.00 49.25 107 PRO A CA 1
ATOM 887 C C . PRO A 1 107 ? -5.816 2.604 9.538 1.00 49.25 107 PRO A C 1
ATOM 889 O O . PRO A 1 107 ? -6.943 2.414 10.002 1.00 49.25 107 PRO A O 1
ATOM 892 N N . ARG A 1 108 ? -5.220 3.799 9.549 1.00 51.38 108 ARG A N 1
ATOM 893 C CA . ARG A 1 108 ? -5.845 5.019 10.055 1.00 51.38 108 ARG A CA 1
ATOM 894 C C . ARG A 1 108 ? -7.087 5.282 9.205 1.00 51.38 108 ARG A C 1
ATOM 896 O O . ARG A 1 108 ? -6.993 5.843 8.122 1.00 51.38 108 ARG A O 1
ATOM 903 N N . ASN A 1 109 ? -8.250 4.863 9.693 1.00 48.16 109 ASN A N 1
ATOM 904 C CA . ASN A 1 109 ? -9.526 5.207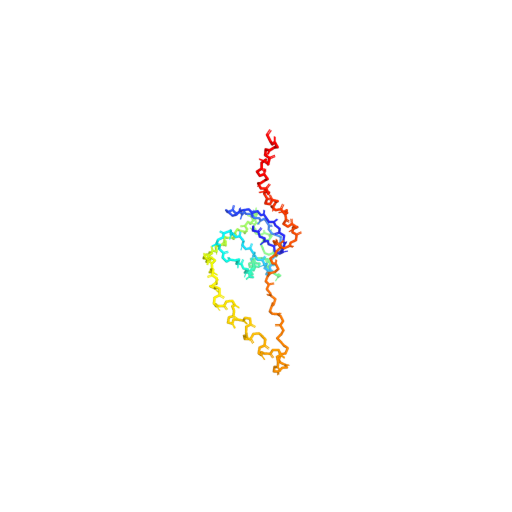 9.087 1.00 48.16 109 ASN A CA 1
ATOM 905 C C . ASN A 1 109 ? -9.687 6.729 9.210 1.00 48.16 109 ASN A C 1
ATOM 907 O O . ASN A 1 109 ? -10.016 7.224 10.283 1.00 48.16 109 ASN A O 1
ATOM 911 N N . LEU A 1 110 ? -9.457 7.480 8.128 1.00 49.16 110 LEU A N 1
ATOM 912 C CA . LEU A 1 110 ? -9.582 8.949 8.104 1.00 49.16 110 LEU A CA 1
ATOM 913 C C . LEU A 1 110 ? -11.028 9.438 8.334 1.00 49.16 110 LEU A C 1
ATOM 915 O O . LEU A 1 110 ? -11.272 10.634 8.453 1.00 49.16 110 LEU A O 1
ATOM 919 N N . ARG A 1 111 ? -11.993 8.518 8.470 1.00 47.59 111 ARG A N 1
ATOM 920 C CA . ARG A 1 111 ? -13.402 8.809 8.770 1.00 47.59 111 ARG A CA 1
ATOM 921 C C . ARG A 1 111 ? -13.625 9.453 10.148 1.00 47.59 111 ARG A C 1
ATOM 923 O O . ARG A 1 111 ? -14.717 9.940 10.411 1.00 47.59 111 ARG A O 1
ATOM 930 N N . THR A 1 112 ? -12.615 9.491 11.018 1.00 52.78 112 THR A N 1
ATOM 931 C CA . THR A 1 112 ? -12.653 10.205 12.308 1.00 52.78 112 THR A CA 1
ATOM 932 C C . THR A 1 112 ? -12.173 11.660 12.247 1.00 52.78 112 THR A C 1
ATOM 934 O O . THR A 1 112 ? -12.190 12.325 13.278 1.00 52.78 112 THR A O 1
ATOM 937 N N . LEU A 1 113 ? -11.775 12.185 11.079 1.00 41.19 113 LEU A N 1
ATOM 938 C CA . LEU A 1 113 ? -11.301 13.576 10.941 1.00 41.19 113 LEU A CA 1
ATOM 939 C C . LEU A 1 113 ? -12.398 14.600 10.625 1.00 41.19 113 LEU A C 1
ATOM 941 O O . LEU A 1 113 ? -12.121 15.796 10.613 1.00 41.19 113 LEU A O 1
ATOM 945 N N . TYR A 1 114 ? -13.641 14.163 10.430 1.00 35.53 114 TYR A N 1
ATOM 946 C CA . TYR A 1 114 ? -14.773 15.073 10.296 1.00 35.53 114 TYR A CA 1
ATOM 947 C C . TYR A 1 114 ? -15.554 15.099 11.610 1.00 35.53 114 TYR A C 1
ATOM 949 O O . TYR A 1 114 ? -15.963 14.029 12.079 1.00 35.53 114 TYR A O 1
ATOM 957 N N . PRO A 1 115 ? -15.796 16.275 12.221 1.00 47.03 115 PRO A N 1
ATOM 958 C CA . PRO A 1 115 ? -16.791 16.363 13.274 1.00 47.03 115 PRO A CA 1
ATOM 959 C C . PRO A 1 115 ? -18.114 15.881 12.679 1.00 47.03 115 PRO A C 1
ATOM 961 O O . PRO A 1 115 ? -18.610 16.446 11.707 1.00 47.03 115 PRO A O 1
ATOM 964 N N . GLN A 1 116 ? -18.657 14.800 13.241 1.00 49.22 116 GLN A N 1
ATOM 965 C CA . GLN A 1 116 ? -20.031 14.396 12.980 1.00 49.22 116 GLN A CA 1
ATOM 966 C C . GLN A 1 116 ? -20.893 15.622 13.278 1.00 49.22 116 GLN A C 1
ATOM 968 O O . GLN A 1 116 ? -20.939 16.078 14.426 1.00 49.22 116 GLN A O 1
ATOM 973 N N . SER A 1 117 ? -21.514 16.202 12.249 1.00 45.38 117 SER A N 1
ATOM 974 C CA . SER A 1 117 ? -22.562 17.196 12.446 1.00 45.38 117 SER A CA 1
ATOM 975 C C . SER A 1 117 ? -23.542 16.579 13.430 1.00 45.38 117 SER A C 1
ATOM 977 O O . SER A 1 117 ? -24.075 15.502 13.160 1.00 45.38 117 SER A O 1
ATOM 979 N N . ARG A 1 118 ? -23.715 17.198 14.602 1.00 45.00 118 ARG A N 1
ATOM 980 C CA . ARG A 1 118 ? -24.717 16.753 15.567 1.00 45.00 118 ARG A CA 1
ATOM 981 C C . ARG A 1 118 ? -26.052 16.725 14.833 1.00 45.00 118 ARG A C 1
ATOM 983 O O . ARG A 1 118 ? -26.603 17.785 14.540 1.00 45.00 118 ARG A O 1
ATOM 990 N N . GLU A 1 119 ? -26.563 15.534 14.545 1.00 51.28 119 GLU A N 1
ATOM 991 C CA . GLU A 1 119 ? -27.975 15.366 14.249 1.00 51.28 119 GLU A CA 1
ATOM 992 C C . GLU A 1 119 ? -28.716 15.900 15.470 1.00 51.28 119 GLU A C 1
ATOM 994 O O . GLU A 1 119 ? -28.677 15.340 16.568 1.00 51.28 119 GLU A O 1
ATOM 999 N N . THR A 1 120 ? -29.284 17.089 15.311 1.00 47.00 120 THR A N 1
ATOM 1000 C CA . THR A 1 120 ? -30.079 17.707 16.355 1.00 47.00 120 THR A CA 1
ATOM 1001 C C . THR A 1 120 ? -31.381 16.934 16.353 1.00 47.00 120 THR A C 1
ATOM 1003 O O . THR A 1 120 ? -32.199 17.112 15.456 1.00 47.00 120 THR A O 1
ATOM 1006 N N . ILE A 1 121 ? -31.547 16.027 17.316 1.00 52.03 121 ILE A N 1
ATOM 1007 C CA . ILE A 1 121 ? -32.826 15.361 17.557 1.00 52.03 121 ILE A CA 1
ATOM 1008 C C . ILE A 1 121 ? -33.864 16.481 17.741 1.00 52.03 121 ILE A C 1
ATOM 1010 O O . ILE A 1 121 ? -33.709 17.281 18.673 1.00 52.03 121 ILE A O 1
ATOM 1014 N N . PRO A 1 122 ? -34.893 16.605 16.881 1.00 44.75 122 PRO A N 1
ATOM 1015 C CA . PRO A 1 122 ? -35.913 17.618 17.083 1.00 44.75 122 PRO A CA 1
ATOM 1016 C C . PRO A 1 122 ? -36.677 17.265 18.359 1.00 44.75 122 PRO A C 1
ATOM 1018 O O . PRO A 1 122 ? -37.383 16.259 18.431 1.00 44.75 122 PRO A O 1
ATOM 1021 N N . VAL A 1 123 ? -36.511 18.085 19.399 1.00 59.50 123 VAL A N 1
ATOM 1022 C CA . VAL A 1 123 ? -37.303 17.957 20.621 1.00 59.50 123 VAL A CA 1
ATOM 1023 C C . VAL A 1 123 ? -38.724 18.400 20.274 1.00 59.50 123 VAL A C 1
ATOM 1025 O O . VAL A 1 123 ? -38.994 19.581 20.053 1.00 59.50 123 VAL A O 1
ATOM 1028 N N . ASN A 1 124 ? -39.634 17.438 20.135 1.00 52.03 124 ASN A N 1
ATOM 1029 C CA . ASN A 1 124 ? -41.025 17.717 19.806 1.00 52.03 124 ASN A CA 1
ATOM 1030 C C . ASN A 1 124 ? -41.696 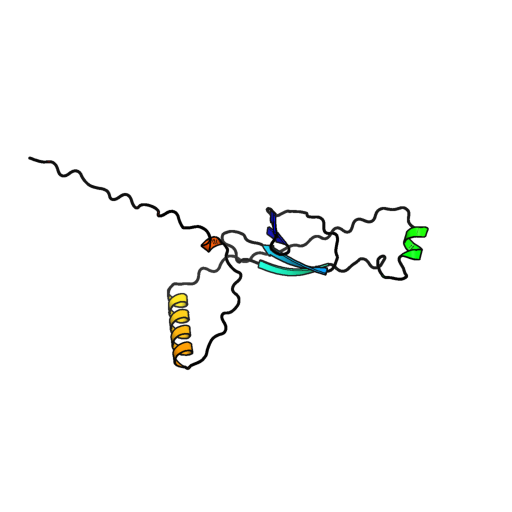18.358 21.032 1.00 52.03 124 ASN A C 1
ATOM 1032 O O . ASN A 1 124 ? -42.147 17.665 21.943 1.00 52.03 124 ASN A O 1
ATOM 1036 N N . ARG A 1 125 ? -41.688 19.695 21.111 1.00 56.50 125 ARG A N 1
ATOM 1037 C CA . ARG A 1 125 ? -42.417 20.432 22.149 1.00 56.50 125 ARG A CA 1
ATOM 1038 C C . ARG A 1 125 ? -43.878 20.497 21.734 1.00 56.50 125 ARG A C 1
ATOM 1040 O O . ARG A 1 125 ? -44.261 21.333 20.922 1.00 56.50 125 ARG A O 1
ATOM 1047 N N . THR A 1 126 ? -44.696 19.625 22.307 1.00 64.19 126 THR A N 1
ATOM 1048 C CA . THR A 1 126 ? -46.151 19.764 22.270 1.00 64.19 126 THR A CA 1
ATOM 1049 C C . THR A 1 126 ? -46.541 21.135 22.840 1.00 64.19 126 THR A C 1
ATOM 1051 O O . THR A 1 126 ? -46.075 21.492 23.928 1.00 64.19 126 THR A O 1
ATOM 1054 N N . PRO A 1 127 ? -47.388 21.926 22.159 1.00 57.69 127 PRO A N 1
ATOM 1055 C CA . PRO A 1 127 ? -47.849 23.189 22.712 1.00 57.69 127 PRO A CA 1
ATOM 1056 C C . PRO A 1 127 ? -48.782 22.910 23.897 1.00 57.69 127 PRO A C 1
ATOM 1058 O O . PRO A 1 127 ? -49.859 22.334 23.741 1.00 57.69 127 PRO A O 1
ATOM 1061 N N . ARG A 1 128 ? -48.377 23.318 25.107 1.00 61.06 128 ARG A N 1
ATOM 1062 C CA . ARG A 1 128 ? -49.301 23.420 26.243 1.00 61.06 128 ARG A CA 1
A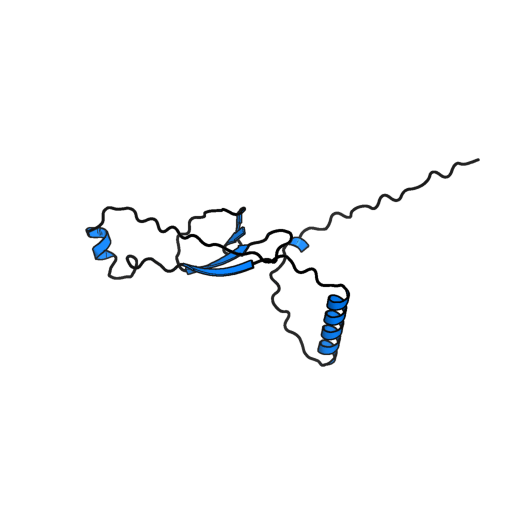TOM 1063 C C . ARG A 1 128 ? -50.269 24.568 25.962 1.00 61.06 128 ARG A C 1
ATOM 1065 O O . ARG A 1 128 ? -49.862 25.724 25.923 1.00 61.06 128 ARG A O 1
ATOM 1072 N N . ARG A 1 129 ? -51.541 24.227 25.770 1.00 53.19 129 ARG A N 1
ATOM 1073 C CA . ARG A 1 129 ? -52.665 25.160 25.638 1.00 53.19 129 ARG A CA 1
ATOM 1074 C C . ARG A 1 129 ? -52.915 25.846 26.994 1.00 53.19 129 ARG A C 1
ATOM 1076 O O . ARG A 1 129 ? -53.121 25.124 27.971 1.00 53.19 129 ARG A O 1
ATOM 1083 N N . PRO A 1 130 ? -52.895 27.183 27.107 1.00 65.75 130 PRO A N 1
ATOM 1084 C CA . PRO A 1 130 ? -53.403 27.843 28.299 1.00 65.75 130 PRO A CA 1
ATOM 1085 C C . PRO A 1 130 ? -54.917 28.078 28.169 1.00 65.75 130 PRO A C 1
ATOM 1087 O O . PRO A 1 130 ? -55.348 28.708 27.212 1.00 65.75 130 PRO A O 1
ATOM 1090 N N . ARG A 1 131 ? -55.637 27.517 29.153 1.00 60.75 131 ARG A N 1
ATOM 1091 C CA . ARG A 1 131 ? -57.036 27.711 29.597 1.00 60.75 131 ARG A CA 1
ATOM 1092 C C . ARG A 1 131 ? -58.118 27.934 28.542 1.00 60.75 131 ARG A C 1
ATOM 1094 O O . ARG A 1 131 ? -58.239 29.062 28.030 1.00 60.75 131 ARG A O 1
#

Foldseek 3Di:
DDKQNHDQDDPPDDDDDDDFAWIWDWDDDPQWDIDTDTDGGDDDPCPDPPNVVVCVVPDPDDDDDDDDDDDDTHGDDDDDPVNVVVVVVVVVVCVVVVNPDDPPCDPPPCVVVDDDPPPPPPPPDDDDDDD

Radius of gyration: 26.34 Å; chains: 1; bounding box: 82×38×68 Å

Sequence (131 aa):
MFIDDQEIGVTPVSTSFIYYGTRKIQLVKDGYETVTVLRTFKPPWYQWAGLDFITENLVRSEFRDERLVEFKLMPLRLKTNKELVDRGNQLRQRVRQGIVTTVPVQPRNLRTLYPQSRETIPVNRTPRRPR

Secondary structure (DSSP, 8-state):
-EETTEE--SSS------S-EEEEEEE--TTB--EEEEEEEPPPGGGSTTTHHHHHHH--------------PPBP----HHHHHHHHHHHHHHHHTT-----------GGGSS-----------------